Protein AF-A0A6G5RME1-F1 (afdb_monomer_lite)

Secondary structure (DSSP, 8-state):
---SSTTS-HHHHHHHHHHHHHHHHH---HHHHHHHHHHHHHHHTTT---HHHHGGGGGS-GGGS-HHHHHHHHHHHH-

Organism: NCBI:txid67305

Structure (mmCIF, N/CA/C/O backbone):
data_AF-A0A6G5RME1-F1
#
_entry.id   AF-A0A6G5RME1-F1
#
loop_
_atom_site.group_PDB
_atom_site.id
_atom_site.type_symbol
_atom_site.label_atom_id
_atom_site.label_alt_id
_atom_site.label_comp_id
_atom_site.label_asym_id
_atom_site.label_entity_id
_atom_site.label_seq_id
_atom_site.pdbx_PDB_ins_code
_atom_site.Cartn_x
_atom_site.Cartn_y
_atom_site.Cartn_z
_atom_site.occupancy
_atom_site.B_iso_or_equiv
_atom_site.auth_seq_id
_atom_site.auth_comp_id
_atom_site.auth_asym_id
_atom_site.auth_atom_id
_atom_site.pdbx_PDB_model_num
ATOM 1 N N . MET A 1 1 ? 5.240 22.536 -11.721 1.00 49.44 1 MET A N 1
ATOM 2 C CA . MET A 1 1 ? 4.864 21.416 -10.842 1.00 49.44 1 MET A CA 1
ATOM 3 C C . MET A 1 1 ? 5.974 20.399 -11.001 1.00 49.44 1 MET A C 1
ATOM 5 O O . MET A 1 1 ? 6.219 19.991 -12.128 1.00 49.44 1 MET A O 1
ATOM 9 N N . THR A 1 2 ? 6.766 20.168 -9.959 1.00 52.12 2 THR A N 1
ATOM 10 C CA . THR A 1 2 ? 7.897 19.237 -10.035 1.00 52.12 2 THR A CA 1
ATOM 11 C C . THR A 1 2 ? 7.329 17.838 -9.895 1.00 52.12 2 THR A C 1
ATOM 13 O O . THR A 1 2 ? 6.708 17.540 -8.878 1.00 52.12 2 THR A O 1
ATOM 16 N N . ASP A 1 3 ? 7.487 17.016 -10.925 1.00 63.34 3 ASP A N 1
ATOM 17 C CA . ASP A 1 3 ? 7.143 15.603 -10.848 1.00 63.34 3 ASP A CA 1
ATOM 18 C C . ASP A 1 3 ? 8.169 14.906 -9.945 1.00 63.34 3 ASP A C 1
ATOM 20 O O . ASP A 1 3 ? 9.277 14.568 -10.362 1.00 63.34 3 ASP A O 1
ATOM 24 N N . HIS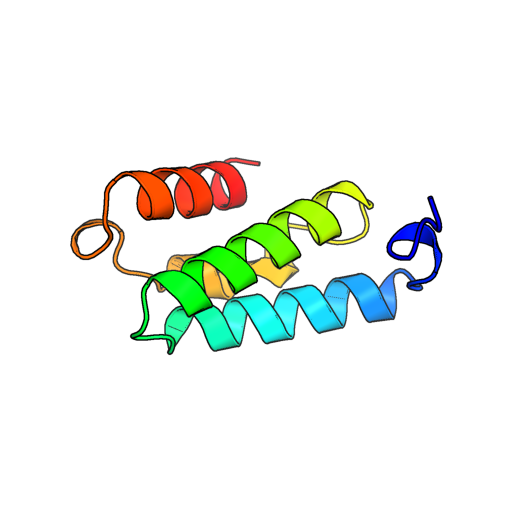 A 1 4 ? 7.837 14.804 -8.659 1.00 65.62 4 HIS A N 1
ATOM 25 C CA . HIS A 1 4 ? 8.652 14.090 -7.680 1.00 65.62 4 HIS A CA 1
ATOM 26 C C . HIS A 1 4 ? 8.461 12.572 -7.782 1.00 65.62 4 HIS A C 1
ATOM 28 O O . HIS A 1 4 ? 9.335 11.834 -7.333 1.00 65.62 4 HIS A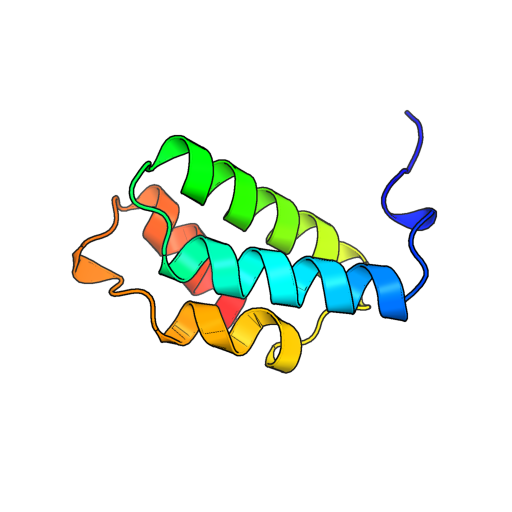 O 1
ATOM 34 N N . LEU A 1 5 ? 7.373 12.105 -8.404 1.00 61.88 5 LEU A N 1
ATOM 35 C CA . LEU A 1 5 ? 7.107 10.682 -8.615 1.00 61.88 5 LEU A CA 1
ATOM 36 C C . LEU A 1 5 ? 8.048 10.112 -9.678 1.00 61.88 5 LEU A C 1
ATOM 38 O O . LEU A 1 5 ? 8.687 9.090 -9.438 1.00 61.88 5 LEU A O 1
ATOM 42 N N . GLY A 1 6 ? 8.254 10.838 -10.780 1.00 63.38 6 GLY A N 1
ATOM 43 C CA . GLY A 1 6 ? 9.249 10.497 -11.803 1.00 63.38 6 GLY A CA 1
ATOM 44 C C . GLY A 1 6 ? 10.712 10.560 -11.334 1.00 63.38 6 GLY A C 1
ATOM 45 O O . GLY A 1 6 ? 11.609 10.143 -12.067 1.00 63.38 6 GLY A O 1
ATOM 46 N N . ALA A 1 7 ? 10.981 11.072 -10.126 1.00 75.69 7 ALA A N 1
ATOM 47 C CA . ALA A 1 7 ? 12.322 11.090 -9.537 1.00 75.69 7 ALA A CA 1
ATOM 48 C C . ALA A 1 7 ? 12.681 9.783 -8.811 1.00 75.69 7 ALA A C 1
ATOM 50 O O . ALA A 1 7 ? 13.862 9.540 -8.545 1.00 75.69 7 ALA A O 1
ATOM 51 N N . TYR A 1 8 ? 11.692 8.946 -8.484 1.00 78.94 8 TYR A N 1
ATOM 52 C CA . TYR A 1 8 ? 11.943 7.652 -7.869 1.00 78.94 8 TYR A CA 1
ATOM 53 C C . TYR A 1 8 ? 12.368 6.633 -8.920 1.00 78.94 8 TYR A C 1
ATOM 55 O O . TYR A 1 8 ? 11.724 6.439 -9.947 1.00 78.94 8 TYR A O 1
ATOM 63 N N . THR A 1 9 ? 13.457 5.924 -8.634 1.00 88.69 9 THR A N 1
ATOM 64 C CA . THR A 1 9 ? 13.767 4.696 -9.370 1.00 88.69 9 THR A CA 1
ATOM 65 C C . THR A 1 9 ? 12.690 3.640 -9.094 1.00 88.69 9 THR A C 1
ATOM 67 O O . THR A 1 9 ? 12.085 3.666 -8.017 1.00 88.69 9 THR A O 1
ATOM 70 N N . PRO A 1 10 ? 12.499 2.649 -9.987 1.00 91.00 10 PRO A N 1
ATOM 71 C CA . PRO A 1 10 ? 11.525 1.582 -9.766 1.00 91.00 10 PRO A CA 1
ATOM 72 C C . PRO A 1 10 ? 11.681 0.889 -8.406 1.00 91.00 10 PRO A C 1
ATOM 74 O O . PRO A 1 10 ? 10.700 0.670 -7.708 1.00 91.00 10 PRO A O 1
ATOM 77 N N . ALA A 1 11 ? 12.926 0.627 -7.990 1.00 90.94 11 ALA A N 1
ATOM 78 C CA . ALA A 1 11 ? 13.230 0.002 -6.704 1.00 90.94 11 ALA A CA 1
ATOM 79 C C . ALA A 1 11 ? 12.888 0.889 -5.495 1.00 90.94 11 ALA A C 1
ATOM 81 O O . ALA A 1 11 ? 12.557 0.378 -4.431 1.00 90.94 11 ALA A O 1
ATOM 82 N N . GLN A 1 12 ? 12.988 2.215 -5.630 1.00 93.25 12 GLN A N 1
ATOM 83 C CA . GLN A 1 12 ? 12.590 3.128 -4.558 1.00 93.25 12 GLN A CA 1
ATOM 84 C C . GLN A 1 12 ? 11.071 3.250 -4.470 1.00 93.25 12 GLN A C 1
ATOM 86 O O . GLN A 1 12 ? 10.544 3.264 -3.362 1.00 93.25 12 GLN A O 1
ATOM 91 N N . ALA A 1 13 ? 10.380 3.313 -5.611 1.00 92.88 13 ALA A N 1
ATOM 92 C CA . ALA A 1 13 ? 8.924 3.366 -5.653 1.00 92.88 13 ALA A CA 1
ATOM 93 C C . ALA A 1 13 ? 8.308 2.100 -5.036 1.00 92.88 13 ALA A C 1
ATOM 95 O O . ALA A 1 13 ? 7.458 2.200 -4.153 1.00 92.88 13 ALA A O 1
ATOM 96 N N . SER A 1 14 ? 8.801 0.919 -5.422 1.00 93.62 14 SER A N 1
ATOM 97 C CA . SER A 1 14 ? 8.331 -0.352 -4.871 1.00 93.62 14 SER A CA 1
ATOM 98 C C . SER A 1 14 ? 8.648 -0.506 -3.382 1.00 93.62 14 SER A C 1
ATOM 100 O O . SER A 1 14 ? 7.765 -0.862 -2.606 1.00 93.62 14 SER A O 1
ATOM 102 N N . ALA A 1 15 ? 9.867 -0.166 -2.949 1.00 95.06 15 ALA A N 1
ATOM 103 C CA . ALA A 1 15 ? 10.239 -0.229 -1.535 1.00 95.06 15 ALA A CA 1
ATOM 104 C C . ALA A 1 15 ? 9.414 0.731 -0.665 1.00 95.06 15 ALA A C 1
ATOM 106 O O . ALA A 1 15 ? 9.028 0.374 0.449 1.00 95.06 15 ALA A O 1
ATOM 107 N N . LEU A 1 16 ? 9.130 1.939 -1.165 1.00 94.69 16 LEU A N 1
ATOM 108 C CA . LEU A 1 16 ? 8.301 2.908 -0.455 1.00 94.69 16 LEU A CA 1
ATOM 109 C C . LEU A 1 16 ? 6.850 2.427 -0.357 1.00 94.69 16 LEU A C 1
ATOM 111 O O . LEU A 1 16 ? 6.270 2.509 0.720 1.00 94.69 16 LEU A O 1
ATOM 115 N N . ALA A 1 17 ? 6.295 1.866 -1.434 1.00 95.62 17 ALA A N 1
ATOM 116 C CA . ALA A 1 17 ? 4.954 1.290 -1.418 1.00 95.62 17 ALA A CA 1
ATOM 117 C C . ALA A 1 17 ? 4.838 0.124 -0.425 1.00 95.62 17 ALA A C 1
ATOM 119 O O . ALA A 1 17 ? 3.897 0.096 0.360 1.00 95.62 17 ALA A O 1
ATOM 120 N N . THR A 1 18 ? 5.826 -0.776 -0.376 1.00 96.19 18 THR A N 1
ATOM 121 C CA . THR A 1 18 ? 5.861 -1.866 0.614 1.00 96.19 18 THR A CA 1
ATOM 122 C C . THR A 1 18 ? 5.926 -1.352 2.046 1.00 96.19 18 THR A C 1
ATOM 124 O O . THR A 1 18 ? 5.227 -1.869 2.916 1.00 96.19 18 THR A O 1
ATOM 127 N N . LEU A 1 19 ? 6.737 -0.325 2.307 1.00 97.19 19 LEU A N 1
ATOM 128 C CA . LEU A 1 19 ? 6.817 0.275 3.635 1.00 97.19 19 LEU A CA 1
ATOM 129 C C . LEU A 1 19 ? 5.489 0.928 4.040 1.00 97.19 19 LEU A C 1
ATOM 131 O O . LEU A 1 19 ? 5.028 0.719 5.160 1.00 97.19 19 LEU A O 1
ATOM 135 N N . LEU A 1 20 ? 4.877 1.697 3.138 1.00 96.62 20 LEU A N 1
ATOM 136 C CA . LEU A 1 20 ? 3.599 2.359 3.393 1.00 96.62 20 LEU A CA 1
ATOM 137 C C . LEU A 1 20 ? 2.478 1.340 3.597 1.00 96.62 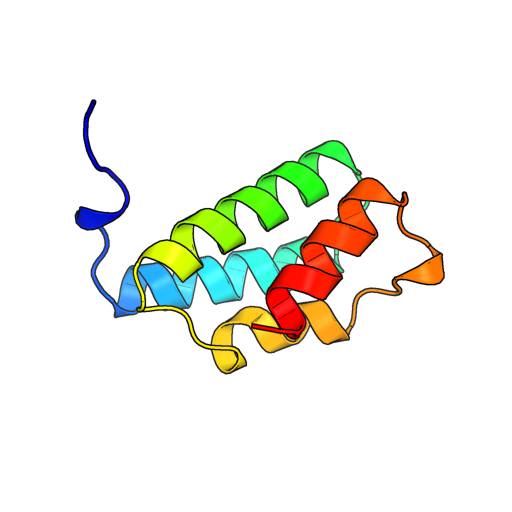20 LEU A C 1
ATOM 139 O O . LEU A 1 20 ? 1.736 1.465 4.561 1.00 96.62 20 LEU A O 1
ATOM 143 N N . ALA A 1 21 ? 2.405 0.292 2.774 1.00 96.38 21 ALA A N 1
ATOM 144 C CA . ALA A 1 21 ? 1.413 -0.770 2.927 1.00 96.38 21 ALA A CA 1
ATOM 145 C C . ALA A 1 21 ? 1.549 -1.481 4.282 1.00 96.38 21 ALA A C 1
ATOM 147 O O . ALA A 1 21 ? 0.555 -1.700 4.966 1.00 96.38 21 ALA A O 1
ATOM 148 N N . ALA A 1 22 ? 2.777 -1.784 4.713 1.00 96.06 22 ALA A N 1
ATOM 149 C CA . ALA A 1 22 ? 3.017 -2.366 6.033 1.00 96.06 22 ALA A CA 1
ATOM 150 C C . ALA A 1 22 ? 2.658 -1.407 7.185 1.00 96.06 22 ALA A C 1
ATOM 152 O O . ALA A 1 22 ? 2.221 -1.853 8.246 1.00 96.06 22 ALA A O 1
ATOM 153 N N . THR A 1 23 ? 2.841 -0.098 6.987 1.00 95.38 23 THR A N 1
ATOM 154 C CA . THR A 1 23 ? 2.508 0.918 7.999 1.00 95.38 23 THR A CA 1
ATOM 155 C C . THR A 1 23 ? 0.993 1.097 8.115 1.00 95.38 23 THR A C 1
ATOM 157 O O . THR A 1 23 ? 0.474 1.053 9.230 1.00 95.38 23 THR A O 1
ATOM 160 N N . ALA A 1 24 ? 0.283 1.122 6.984 1.00 94.94 24 ALA A N 1
ATOM 161 C CA . ALA A 1 24 ? -1.171 1.249 6.900 1.00 94.94 24 ALA A CA 1
ATOM 162 C C . ALA A 1 24 ? -1.926 0.167 7.685 1.00 94.94 24 ALA A C 1
ATOM 164 O O . ALA A 1 24 ? -2.935 0.453 8.324 1.00 94.94 24 ALA A O 1
ATOM 165 N N . VAL A 1 25 ? -1.414 -1.068 7.719 1.00 94.38 25 VAL A N 1
ATOM 166 C CA . VAL A 1 25 ? -2.003 -2.166 8.516 1.00 94.38 25 VAL A CA 1
ATOM 167 C C . VAL A 1 25 ? -1.977 -1.875 10.020 1.00 94.38 25 VAL A C 1
ATOM 169 O O . VAL A 1 25 ? -2.842 -2.328 10.770 1.00 94.38 25 VAL A O 1
ATOM 172 N N . CYS A 1 26 ? -0.972 -1.133 10.484 1.00 93.00 26 CYS A N 1
ATOM 173 C CA . CYS A 1 26 ? -0.790 -0.804 11.895 1.00 93.00 26 CYS A CA 1
ATOM 174 C C . CYS A 1 26 ? -1.380 0.560 12.281 1.00 93.00 26 CYS A C 1
ATOM 176 O O . CYS A 1 26 ? -1.434 0.872 13.479 1.00 93.00 26 CYS A O 1
ATOM 178 N N . GLU A 1 27 ? -1.785 1.367 11.299 1.00 93.69 27 GLU A N 1
ATOM 179 C CA . GLU A 1 27 ? -2.250 2.729 11.510 1.00 93.69 27 GLU A CA 1
ATO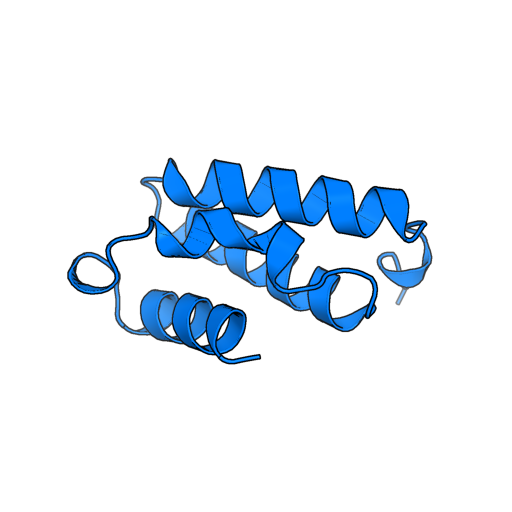M 180 C C . GLU A 1 27 ? -3.652 2.738 12.134 1.00 93.69 27 GLU A C 1
ATOM 182 O O . GLU A 1 27 ? -4.553 1.984 11.768 1.00 93.69 27 GLU A O 1
ATOM 187 N N . LYS A 1 28 ? -3.820 3.575 13.155 1.00 91.19 28 LYS A N 1
ATOM 188 C CA . LYS A 1 28 ? -5.062 3.692 13.934 1.00 91.19 28 LYS A CA 1
ATOM 189 C C . LYS A 1 28 ? -5.754 5.019 13.700 1.00 91.19 28 LYS A C 1
ATOM 191 O O . LYS A 1 28 ? -6.926 5.168 14.048 1.00 91.19 28 LYS A O 1
ATOM 196 N N . GLU A 1 29 ? -5.016 6.003 13.206 1.00 95.12 29 GLU A N 1
ATOM 197 C CA . GLU A 1 29 ? -5.542 7.317 12.903 1.00 95.12 29 GLU A CA 1
ATOM 198 C C . GLU A 1 29 ? -5.993 7.344 11.441 1.00 95.12 29 GLU A C 1
ATOM 200 O O . GLU A 1 29 ? -5.211 7.114 10.524 1.00 95.12 29 GLU A O 1
ATOM 205 N N . ASN A 1 30 ? -7.282 7.611 11.223 1.00 93.00 30 ASN A N 1
ATOM 206 C CA . ASN A 1 30 ? -7.878 7.547 9.890 1.00 93.00 30 ASN A CA 1
ATOM 207 C C . ASN A 1 30 ? -7.236 8.538 8.913 1.00 93.00 30 ASN A C 1
ATOM 209 O O . ASN A 1 30 ? -7.124 8.216 7.738 1.00 93.00 30 ASN A O 1
ATOM 213 N N . SER A 1 31 ? -6.819 9.719 9.375 1.00 94.19 31 SER A N 1
ATOM 214 C CA . SER A 1 31 ? -6.205 10.733 8.506 1.00 94.19 31 SER A CA 1
ATOM 215 C C . SER A 1 31 ? -4.787 10.331 8.081 1.00 94.19 31 SER A C 1
ATOM 217 O O . SER A 1 31 ? -4.388 10.581 6.945 1.00 94.19 31 SER A O 1
ATOM 219 N N . ALA A 1 32 ? -4.027 9.686 8.969 1.00 94.75 32 ALA A N 1
ATOM 220 C CA . ALA A 1 32 ? -2.738 9.082 8.647 1.00 94.75 32 ALA A CA 1
ATOM 221 C C . ALA A 1 32 ? -2.904 7.923 7.655 1.00 94.75 32 ALA A C 1
ATOM 223 O O . ALA A 1 32 ? -2.245 7.925 6.616 1.00 94.75 32 ALA A O 1
ATOM 224 N N . LEU A 1 33 ? -3.859 7.022 7.905 1.00 95.94 33 LEU A N 1
ATOM 225 C CA . LEU A 1 33 ? -4.176 5.924 6.992 1.00 95.94 33 LEU A CA 1
ATOM 226 C C . LEU A 1 33 ? -4.603 6.448 5.611 1.00 95.94 33 LEU A C 1
ATOM 228 O O . LEU A 1 33 ? -4.141 5.956 4.586 1.00 95.94 33 LEU A O 1
ATOM 232 N N . GLU A 1 34 ? -5.440 7.485 5.563 1.00 95.81 34 GLU A N 1
ATOM 233 C CA . GLU A 1 34 ? -5.835 8.148 4.315 1.00 95.81 34 GLU A CA 1
ATOM 234 C C . GLU A 1 34 ? -4.622 8.675 3.540 1.00 95.81 34 GLU A C 1
ATOM 236 O O . GLU A 1 34 ? -4.508 8.459 2.333 1.00 95.81 34 GLU A O 1
ATOM 241 N N . ALA A 1 35 ? -3.692 9.341 4.230 1.00 95.44 35 ALA A N 1
ATOM 242 C CA . ALA A 1 35 ? -2.483 9.878 3.617 1.00 95.44 35 ALA A CA 1
ATOM 243 C C . ALA A 1 35 ? -1.567 8.771 3.069 1.00 95.44 35 ALA A C 1
ATOM 245 O O . ALA A 1 35 ? -0.987 8.928 1.992 1.00 95.44 35 ALA A O 1
ATOM 246 N N . GLU A 1 36 ? -1.451 7.652 3.781 1.00 96.12 36 GLU A N 1
ATOM 247 C CA . GLU A 1 36 ? -0.676 6.487 3.352 1.00 96.12 36 GLU A CA 1
ATOM 248 C C . GLU A 1 36 ? -1.294 5.817 2.124 1.00 96.12 36 GLU A C 1
ATOM 250 O O . GLU A 1 36 ? -0.588 5.587 1.140 1.00 96.12 36 GLU A O 1
ATOM 255 N N . LEU A 1 37 ? -2.608 5.574 2.132 1.00 95.50 37 LEU A N 1
ATOM 256 C CA . LEU A 1 37 ? -3.332 5.004 0.992 1.00 95.50 37 LEU A CA 1
ATOM 257 C C . LEU A 1 37 ? -3.230 5.911 -0.239 1.00 95.50 37 LEU A C 1
ATOM 259 O O . LEU A 1 37 ? -2.933 5.430 -1.333 1.00 95.50 37 LEU A O 1
ATOM 263 N N . HIS A 1 38 ? -3.371 7.227 -0.065 1.00 94.31 38 HIS A N 1
ATOM 264 C CA . HIS A 1 38 ? -3.145 8.185 -1.147 1.00 94.31 38 HIS A CA 1
ATOM 265 C C . HIS A 1 38 ? -1.725 8.116 -1.706 1.00 94.31 38 HIS A C 1
ATOM 267 O O . HIS A 1 38 ? -1.546 8.100 -2.923 1.00 94.31 38 HIS A O 1
ATOM 273 N N . ALA A 1 39 ? -0.708 8.052 -0.846 1.00 93.62 39 ALA A N 1
ATOM 274 C CA . ALA A 1 39 ? 0.673 7.933 -1.299 1.00 93.62 39 ALA A CA 1
ATOM 275 C C . ALA A 1 39 ? 0.904 6.630 -2.082 1.00 93.62 39 ALA A C 1
ATOM 277 O O . ALA A 1 39 ? 1.611 6.641 -3.090 1.00 93.62 39 ALA A O 1
ATOM 278 N N . ILE A 1 40 ? 0.281 5.523 -1.670 1.00 94.69 40 ILE A N 1
ATOM 279 C CA . ILE A 1 40 ? 0.340 4.250 -2.397 1.00 94.69 40 ILE A CA 1
ATOM 280 C C . ILE A 1 40 ? -0.324 4.379 -3.777 1.00 94.69 40 ILE A C 1
ATOM 282 O O . ILE A 1 40 ? 0.280 3.959 -4.762 1.00 94.69 40 ILE A O 1
ATOM 286 N N . ILE A 1 41 ? -1.496 5.015 -3.889 1.00 93.50 41 ILE A N 1
ATOM 287 C CA . ILE A 1 41 ? -2.179 5.261 -5.178 1.00 93.50 41 ILE A CA 1
ATOM 288 C C . ILE A 1 41 ? -1.277 6.054 -6.135 1.00 93.50 41 ILE A C 1
ATOM 290 O O . ILE A 1 41 ? -1.071 5.667 -7.290 1.00 93.50 41 ILE A O 1
ATOM 294 N N . GLU A 1 42 ? -0.656 7.124 -5.649 1.00 92.00 42 GLU A N 1
ATOM 295 C CA . GLU A 1 42 ? 0.277 7.921 -6.449 1.00 92.00 42 GLU A CA 1
ATOM 296 C C . GLU A 1 42 ? 1.498 7.093 -6.893 1.00 92.00 42 GLU A C 1
ATOM 298 O O . GLU A 1 42 ? 1.936 7.179 -8.042 1.00 92.00 42 GLU A O 1
ATOM 303 N N . LEU A 1 43 ? 2.022 6.225 -6.021 1.00 91.94 43 LEU A N 1
ATOM 304 C CA . LEU A 1 43 ? 3.129 5.329 -6.358 1.00 91.94 43 LEU A CA 1
ATOM 305 C C . LEU A 1 43 ? 2.721 4.246 -7.368 1.00 91.94 43 LEU A C 1
ATOM 307 O O . LEU A 1 43 ? 3.502 3.950 -8.273 1.00 91.94 43 LEU A O 1
ATOM 311 N N . THR A 1 44 ? 1.511 3.687 -7.286 1.00 90.81 44 THR A N 1
ATOM 312 C CA . THR A 1 44 ? 0.998 2.729 -8.290 1.00 90.81 44 THR A CA 1
ATOM 313 C C . THR A 1 44 ? 0.855 3.356 -9.671 1.00 90.81 44 THR A C 1
ATOM 315 O O . THR A 1 44 ? 1.197 2.720 -10.670 1.00 90.81 44 THR A O 1
ATOM 318 N N . SER A 1 45 ? 0.522 4.647 -9.737 1.00 88.81 45 SER A N 1
ATOM 319 C CA . SER A 1 45 ? 0.447 5.405 -10.993 1.00 88.81 45 SER A CA 1
ATOM 320 C C . SER A 1 45 ? 1.795 5.516 -11.728 1.00 88.81 45 SER A C 1
ATOM 322 O O . SER A 1 45 ? 1.822 5.812 -12.922 1.00 88.81 45 SER A O 1
ATOM 324 N N . THR A 1 46 ? 2.922 5.226 -11.062 1.00 87.25 46 THR A N 1
ATOM 325 C CA . THR A 1 46 ? 4.249 5.145 -11.708 1.00 87.25 46 THR A CA 1
ATOM 326 C C . THR A 1 46 ? 4.451 3.870 -12.538 1.00 87.25 46 THR A C 1
ATOM 328 O O . THR A 1 46 ? 5.394 3.790 -13.324 1.00 87.25 46 THR A O 1
ATOM 331 N N . GLY A 1 47 ? 3.603 2.848 -12.361 1.00 88.00 47 GLY A N 1
ATOM 332 C CA . GLY A 1 47 ? 3.753 1.534 -12.995 1.00 88.00 47 GLY A CA 1
ATOM 333 C C . GLY A 1 47 ? 4.890 0.677 -12.420 1.00 88.00 47 GLY A C 1
ATOM 334 O O . GLY A 1 47 ? 5.212 -0.372 -12.976 1.00 88.00 47 GLY A O 1
ATOM 335 N N . HIS A 1 48 ? 5.524 1.110 -11.327 1.00 89.75 48 HIS A N 1
ATOM 336 C CA . HIS A 1 48 ? 6.600 0.377 -10.645 1.00 89.75 48 HIS A CA 1
ATOM 337 C C . HIS A 1 48 ? 6.130 -0.399 -9.409 1.00 89.75 48 HIS A C 1
ATOM 339 O O . HIS A 1 48 ? 6.927 -1.101 -8.790 1.00 89.75 48 HIS A O 1
ATOM 345 N N . VAL A 1 49 ? 4.850 -0.283 -9.057 1.00 91.69 49 VAL A N 1
ATOM 346 C CA . VAL A 1 49 ? 4.241 -0.922 -7.890 1.00 91.69 49 VAL A CA 1
ATOM 347 C C . VAL A 1 49 ? 3.146 -1.868 -8.373 1.00 91.69 49 VAL A C 1
ATOM 349 O O . VAL A 1 49 ? 2.093 -1.427 -8.820 1.00 91.69 49 VAL A O 1
ATOM 352 N N . GLY A 1 50 ? 3.428 -3.168 -8.321 1.00 90.75 50 GLY A N 1
ATOM 353 C CA . GLY A 1 50 ? 2.440 -4.240 -8.493 1.00 90.75 50 GLY A CA 1
ATOM 354 C C . GLY A 1 50 ? 1.769 -4.662 -7.182 1.00 90.75 50 GLY A C 1
ATOM 355 O O . GLY A 1 50 ? 2.218 -4.264 -6.102 1.00 90.75 50 GLY A O 1
ATOM 356 N N . LEU A 1 51 ? 0.739 -5.511 -7.287 1.00 91.75 51 LEU A N 1
ATOM 357 C CA . LEU A 1 51 ? -0.027 -6.053 -6.153 1.00 91.75 51 LEU A CA 1
ATOM 358 C C . LEU A 1 51 ? 0.870 -6.682 -5.077 1.00 91.75 51 LEU A C 1
ATOM 360 O O . LEU A 1 51 ? 0.611 -6.529 -3.888 1.00 91.75 51 LEU A O 1
ATOM 364 N N . GLU A 1 52 ? 1.978 -7.319 -5.462 1.00 93.62 52 GLU A N 1
ATOM 365 C CA . GLU A 1 52 ? 2.915 -7.938 -4.522 1.00 93.62 52 GLU A CA 1
ATOM 366 C C . GLU A 1 52 ? 3.558 -6.943 -3.543 1.00 93.62 52 GLU A C 1
ATOM 368 O O . GLU A 1 52 ? 3.975 -7.329 -2.453 1.00 93.62 52 GLU A O 1
ATOM 373 N N . HIS A 1 53 ? 3.624 -5.660 -3.907 1.00 94.81 53 HIS A N 1
ATOM 374 C CA . HIS A 1 53 ? 4.198 -4.614 -3.063 1.00 94.81 53 HIS A CA 1
ATOM 375 C C . HIS A 1 53 ? 3.188 -4.040 -2.073 1.00 94.81 53 HIS A C 1
ATOM 377 O O . HIS A 1 53 ? 3.606 -3.442 -1.085 1.00 94.81 53 HIS A O 1
ATOM 383 N N . ILE A 1 54 ? 1.892 -4.213 -2.339 1.00 95.50 54 ILE A N 1
ATOM 384 C CA . ILE A 1 54 ? 0.787 -3.720 -1.509 1.00 95.50 54 ILE A CA 1
ATOM 385 C C . ILE A 1 54 ? -0.015 -4.852 -0.858 1.0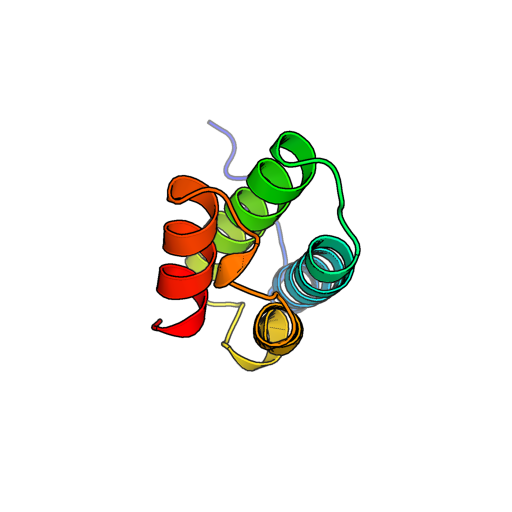0 95.50 54 ILE A C 1
ATOM 387 O O . ILE A 1 54 ? -0.988 -4.582 -0.166 1.00 95.50 54 ILE A O 1
ATOM 391 N N . ALA A 1 55 ? 0.441 -6.101 -0.998 1.00 95.00 55 ALA A N 1
ATOM 392 C CA . ALA A 1 55 ? -0.144 -7.282 -0.368 1.00 95.00 55 ALA A CA 1
ATOM 393 C C . ALA A 1 55 ? -0.458 -7.130 1.137 1.00 95.00 55 ALA A C 1
ATOM 395 O O . ALA A 1 55 ? -1.485 -7.654 1.559 1.00 95.00 55 ALA A O 1
ATOM 396 N N . PRO A 1 56 ? 0.320 -6.388 1.961 1.00 95.31 56 PRO A N 1
ATOM 397 C CA . PRO A 1 56 ? -0.059 -6.160 3.357 1.00 95.31 56 PRO A CA 1
ATOM 398 C C . PRO A 1 56 ? -1.446 -5.526 3.541 1.00 95.31 56 PRO A C 1
ATOM 400 O O . PRO A 1 56 ? -2.098 -5.784 4.546 1.00 95.31 56 PRO A O 1
ATOM 403 N N . LEU A 1 57 ? -1.941 -4.741 2.576 1.00 94.62 57 LEU A N 1
ATOM 404 C CA . LEU A 1 57 ? -3.270 -4.126 2.665 1.00 94.62 57 LEU A CA 1
ATOM 405 C C . LEU A 1 57 ? -4.404 -5.162 2.753 1.00 94.62 57 LEU A C 1
ATOM 407 O O . LEU A 1 57 ? -5.468 -4.841 3.279 1.00 94.62 57 LEU A O 1
ATOM 411 N N . GLU A 1 58 ? -4.179 -6.407 2.315 1.00 93.81 58 GLU A N 1
ATOM 412 C CA . GLU A 1 58 ? -5.129 -7.519 2.481 1.00 93.81 58 GLU A CA 1
ATOM 413 C C . GLU A 1 58 ? -5.400 -7.853 3.959 1.00 93.81 58 GLU A C 1
ATOM 415 O O . GLU A 1 58 ? -6.437 -8.432 4.288 1.00 93.81 58 GLU A O 1
ATOM 420 N N . GLU A 1 59 ? -4.491 -7.485 4.867 1.00 93.50 59 GLU A N 1
ATOM 421 C CA . GLU A 1 59 ? -4.642 -7.691 6.310 1.00 93.50 59 GLU A CA 1
ATOM 422 C C . GLU A 1 59 ? -5.562 -6.643 6.965 1.00 93.50 59 GLU A C 1
ATOM 424 O O . GLU A 1 59 ? -5.973 -6.814 8.118 1.00 93.50 59 GLU A O 1
ATOM 429 N N . ILE A 1 60 ? -5.922 -5.568 6.251 1.00 92.06 60 ILE A N 1
ATOM 430 C CA . ILE A 1 60 ? -6.815 -4.529 6.765 1.00 92.06 60 ILE A CA 1
ATOM 431 C C . ILE A 1 60 ? -8.256 -5.047 6.809 1.00 92.06 60 ILE A C 1
ATOM 433 O O . ILE A 1 60 ? -8.856 -5.439 5.806 1.00 92.06 60 ILE A O 1
ATOM 437 N N . VAL A 1 61 ? -8.869 -4.978 7.991 1.00 91.31 61 VAL A N 1
ATOM 438 C CA . VAL A 1 61 ? -10.271 -5.360 8.180 1.00 91.31 61 VAL A CA 1
ATOM 439 C C . VAL A 1 61 ? -11.185 -4.267 7.616 1.00 91.31 61 VAL A C 1
ATOM 441 O O . VAL A 1 61 ? -11.562 -3.322 8.304 1.00 91.31 61 VAL A O 1
ATOM 444 N N . LEU A 1 62 ? -11.601 -4.423 6.356 1.00 89.44 62 LEU A N 1
ATOM 445 C CA . LEU A 1 62 ? -12.455 -3.465 5.631 1.00 89.44 62 LEU A CA 1
ATOM 446 C C . LEU A 1 62 ? -13.752 -3.081 6.365 1.00 89.44 62 LEU A C 1
ATOM 448 O O . LEU A 1 62 ? -14.274 -1.978 6.180 1.00 89.44 62 LEU A O 1
ATOM 452 N N . ALA A 1 63 ? -14.293 -3.989 7.182 1.00 89.56 63 ALA A N 1
ATOM 453 C CA . ALA A 1 63 ? -15.507 -3.752 7.960 1.00 89.56 63 ALA A CA 1
ATOM 454 C C . ALA A 1 63 ? -15.325 -2.678 9.048 1.00 89.56 63 ALA A C 1
ATOM 456 O O . ALA A 1 63 ? -16.290 -1.982 9.366 1.00 89.56 63 ALA A O 1
ATOM 457 N N . ASP A 1 64 ? -14.103 -2.518 9.562 1.00 89.44 64 ASP A N 1
ATOM 458 C CA . ASP A 1 64 ? -13.770 -1.557 10.617 1.00 89.44 64 ASP A CA 1
ATOM 459 C C . ASP A 1 64 ? -13.428 -0.169 10.052 1.00 89.44 64 ASP A C 1
ATOM 461 O O . ASP A 1 64 ? -13.383 0.817 10.791 1.00 89.44 64 ASP A O 1
ATOM 465 N N . LEU A 1 65 ? -13.237 -0.069 8.732 1.00 90.50 65 LEU A N 1
ATOM 466 C CA . LEU A 1 65 ? -12.924 1.186 8.067 1.00 90.50 65 LEU A CA 1
ATOM 467 C C . LEU A 1 65 ? -14.169 2.048 7.803 1.00 90.50 65 LEU A C 1
ATOM 469 O O . LEU A 1 65 ? -15.232 1.531 7.420 1.00 90.50 65 LEU A O 1
ATOM 473 N N . PRO A 1 66 ? -14.023 3.384 7.889 1.00 93.00 66 PRO A N 1
ATOM 474 C CA . PRO A 1 66 ? -14.931 4.325 7.248 1.00 93.00 66 PRO A CA 1
ATOM 475 C C . PRO A 1 66 ? -15.120 3.993 5.756 1.00 93.00 66 PRO A C 1
ATOM 477 O O . PRO A 1 66 ? -14.163 3.564 5.110 1.00 93.00 66 PRO A O 1
ATOM 480 N N . PRO A 1 67 ? -16.310 4.242 5.173 1.00 92.25 67 PRO A N 1
ATOM 481 C CA . PRO A 1 67 ? -16.597 3.899 3.777 1.00 92.25 67 PRO A CA 1
ATOM 482 C C . PRO A 1 67 ? -15.557 4.420 2.776 1.00 92.25 67 PRO A C 1
ATOM 484 O O . PRO A 1 67 ? -15.121 3.676 1.916 1.00 92.25 67 PRO A O 1
ATOM 487 N N . GLN A 1 68 ? -15.087 5.656 2.953 1.00 91.50 68 GLN A N 1
ATOM 488 C CA . GLN A 1 68 ? -14.109 6.286 2.057 1.00 91.50 68 GLN A CA 1
ATOM 489 C C . GLN A 1 68 ? -12.765 5.542 2.027 1.00 91.50 68 GLN A C 1
ATOM 491 O O . GLN A 1 68 ? -12.200 5.321 0.965 1.00 91.50 68 GLN A O 1
ATOM 496 N N . LEU A 1 69 ? -12.266 5.116 3.193 1.00 93.62 69 LEU A N 1
ATOM 497 C CA . LEU A 1 69 ? -11.006 4.371 3.289 1.00 93.62 69 LEU A CA 1
ATOM 498 C C . LEU A 1 69 ? -11.159 2.944 2.772 1.00 93.62 69 LEU A C 1
ATOM 500 O O . LEU A 1 69 ? -10.233 2.392 2.186 1.00 93.62 69 LEU A O 1
ATOM 504 N N . ARG A 1 70 ? -12.344 2.357 2.956 1.00 93.94 70 ARG A N 1
ATOM 505 C CA . ARG A 1 70 ? -12.676 1.057 2.379 1.00 93.94 70 ARG A CA 1
ATOM 506 C C . ARG A 1 70 ? -12.623 1.092 0.856 1.00 93.94 70 ARG A C 1
ATOM 508 O O . ARG A 1 70 ? -12.082 0.156 0.273 1.00 93.94 70 ARG A O 1
ATOM 515 N N . ASP A 1 71 ? -13.160 2.145 0.246 1.00 92.06 71 ASP A N 1
ATOM 516 C CA . ASP A 1 71 ? -13.140 2.315 -1.207 1.00 92.06 71 ASP A CA 1
ATOM 517 C C . ASP A 1 71 ? -11.688 2.409 -1.707 1.00 92.06 71 ASP A C 1
ATOM 519 O O . ASP A 1 71 ? -11.313 1.656 -2.598 1.00 92.06 71 ASP A O 1
ATOM 523 N N . TYR A 1 72 ? -10.821 3.189 -1.043 1.00 91.00 72 TYR A N 1
ATOM 524 C CA . TYR A 1 72 ? -9.393 3.253 -1.396 1.00 91.00 72 TYR A CA 1
ATOM 525 C C . TYR A 1 72 ? -8.669 1.904 -1.320 1.00 91.00 72 TYR A C 1
ATOM 527 O O . TYR A 1 72 ? -7.903 1.568 -2.222 1.00 91.00 72 TYR A O 1
ATOM 535 N N . VAL A 1 73 ? -8.875 1.133 -0.247 1.00 92.69 73 VAL A N 1
ATOM 536 C CA . VAL A 1 73 ? -8.234 -0.187 -0.109 1.00 92.69 73 VAL A CA 1
ATOM 537 C C . VAL A 1 73 ? -8.776 -1.165 -1.153 1.00 92.69 73 VAL A C 1
ATOM 539 O O . VAL A 1 73 ? -8.006 -1.947 -1.703 1.00 92.69 73 VAL A O 1
ATOM 542 N N . SER A 1 74 ? -10.077 -1.110 -1.448 1.00 91.88 74 SER A N 1
ATOM 543 C CA . SER A 1 74 ? -10.699 -1.978 -2.458 1.00 91.88 74 SER A CA 1
ATOM 544 C C . SER A 1 74 ? -10.161 -1.657 -3.853 1.00 91.88 74 SER A C 1
ATOM 546 O O . SER A 1 74 ? -9.658 -2.559 -4.513 1.00 91.88 74 SER A O 1
ATOM 548 N N . ASP A 1 75 ? -10.128 -0.378 -4.240 1.00 90.44 75 ASP A N 1
ATOM 549 C CA . ASP A 1 75 ? -9.579 0.073 -5.526 1.00 90.44 75 ASP A CA 1
ATOM 550 C C . ASP A 1 75 ? -8.114 -0.367 -5.711 1.00 90.44 75 ASP A C 1
ATOM 552 O O . ASP A 1 75 ? -7.730 -0.840 -6.780 1.00 90.44 75 ASP A O 1
ATOM 556 N N . LEU A 1 76 ? -7.293 -0.265 -4.658 1.00 91.00 76 LEU A N 1
ATOM 557 C CA . LEU A 1 76 ? -5.889 -0.690 -4.690 1.00 91.00 76 LEU A CA 1
ATOM 558 C C . LEU A 1 76 ? -5.718 -2.205 -4.873 1.00 91.00 76 LEU A C 1
ATOM 560 O O . LEU A 1 76 ? -4.783 -2.631 -5.549 1.00 91.00 76 LEU A O 1
ATOM 564 N N . LEU A 1 77 ? -6.583 -3.015 -4.259 1.00 90.00 77 LEU A N 1
ATOM 565 C CA . LEU A 1 77 ? -6.514 -4.478 -4.336 1.00 90.00 77 LEU A CA 1
ATOM 566 C C . LEU A 1 77 ? -7.188 -5.041 -5.596 1.00 90.00 77 LEU A C 1
ATOM 568 O O . LEU A 1 77 ? -6.830 -6.135 -6.035 1.00 90.00 77 LEU A O 1
ATOM 572 N N . GLU A 1 78 ? -8.148 -4.319 -6.177 1.00 86.06 78 GLU A N 1
ATOM 573 C CA . GLU A 1 78 ? -8.855 -4.726 -7.395 1.00 86.06 78 GLU A CA 1
ATOM 574 C C . GLU A 1 78 ? -8.080 -4.399 -8.683 1.00 86.06 78 GLU A C 1
ATOM 576 O O . GLU A 1 78 ? -8.233 -5.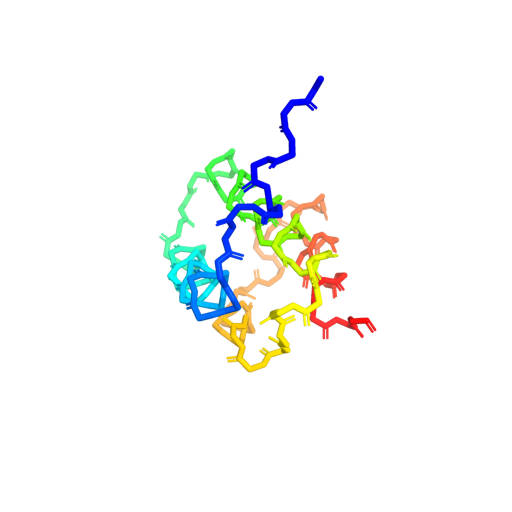157 -9.643 1.00 86.06 78 GLU A O 1
ATOM 581 N N . GLY A 1 79 ? -7.203 -3.380 -8.670 1.00 66.00 79 GLY A N 1
ATOM 582 C CA . GLY A 1 79 ? -6.176 -3.116 -9.697 1.00 66.00 79 GLY A CA 1
ATOM 583 C C . GLY A 1 79 ? -6.688 -2.734 -11.084 1.00 66.00 79 GLY A C 1
ATOM 584 O O . GLY A 1 79 ? -6.982 -3.649 -11.887 1.00 66.00 79 GLY A O 1
#

Sequence (79 aa):
MTDHLGAYTPAQASALATLLAATAVCEKENSALEAELHAIIELTSTGHVGLEHIAPLEEIVLADLPPQLRDYVSDLLEG

Radius of gyration: 12.11 Å; chains: 1; bounding box: 30×29×27 Å

Foldseek 3Di:
DDPVLVVDDLVRLLQLLLVLLQVLLVDDDLVSNVVSLVSNVSSVVSVSHDCVSNVSLVNDPLVPDDPVSSVSSCVSNVD

pLDDT: mean 89.62, std 9.93, range [49.44, 97.19]